Protein AF-A0A938CCU4-F1 (afdb_monomer_lite)

pLDDT: mean 76.6, std 14.02, range [46.03, 89.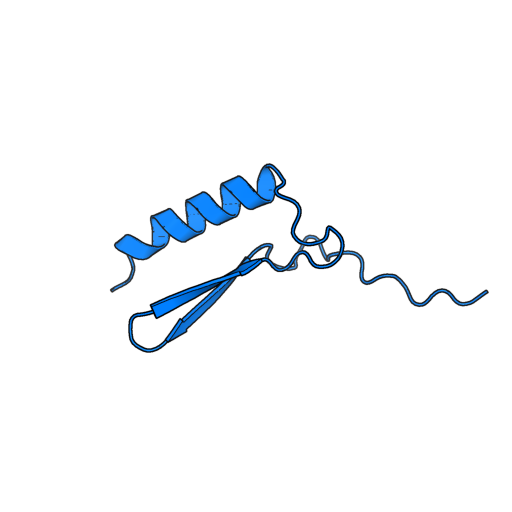94]

Structure (mmCIF, N/CA/C/O backbone):
data_AF-A0A938CCU4-F1
#
_entry.id   AF-A0A938CCU4-F1
#
loop_
_atom_site.group_PDB
_atom_site.id
_atom_site.type_symbol
_atom_site.label_atom_id
_atom_site.label_alt_id
_atom_site.labe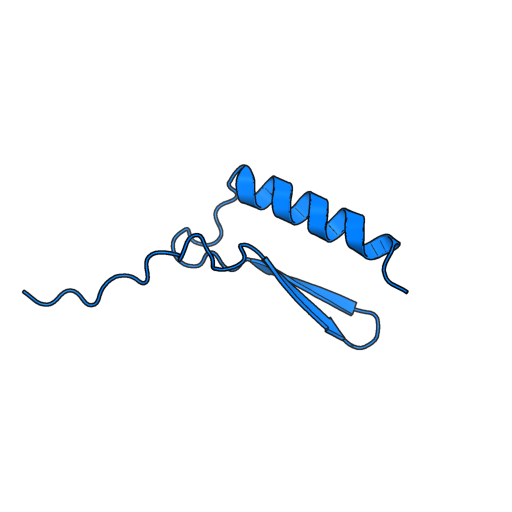l_comp_id
_atom_site.label_asym_id
_atom_site.label_entity_id
_atom_site.label_seq_id
_atom_site.pdbx_PDB_ins_code
_atom_site.Cartn_x
_atom_site.Cartn_y
_atom_site.Cartn_z
_atom_site.occupancy
_atom_site.B_iso_or_equiv
_atom_site.auth_seq_id
_atom_site.auth_comp_id
_atom_site.auth_asym_id
_atom_site.auth_atom_id
_atom_site.pdbx_PDB_model_num
ATOM 1 N N . MET A 1 1 ? 13.217 -20.220 -33.848 1.00 46.03 1 MET A N 1
ATOM 2 C CA . MET A 1 1 ? 13.806 -19.082 -33.109 1.00 46.03 1 MET A CA 1
ATOM 3 C C . MET A 1 1 ? 12.704 -18.476 -32.238 1.00 46.03 1 MET A C 1
ATOM 5 O O . MET A 1 1 ? 12.237 -17.379 -32.504 1.00 46.03 1 MET A O 1
ATOM 9 N N . ASN A 1 2 ? 12.212 -19.230 -31.248 1.00 48.66 2 ASN A N 1
ATOM 10 C CA . ASN A 1 2 ? 10.926 -18.948 -30.601 1.00 48.66 2 ASN A CA 1
ATOM 11 C C . ASN A 1 2 ? 11.210 -18.507 -29.164 1.00 48.66 2 ASN A C 1
ATOM 13 O O . ASN A 1 2 ? 11.248 -19.335 -28.258 1.00 48.66 2 ASN A O 1
ATOM 17 N N . GLN A 1 3 ? 11.493 -17.224 -28.965 1.00 53.41 3 GLN A N 1
ATOM 18 C CA . GLN A 1 3 ? 11.488 -16.664 -27.617 1.00 53.41 3 GLN A CA 1
ATOM 19 C C . GLN A 1 3 ? 10.015 -16.399 -27.271 1.00 53.41 3 GLN A C 1
ATOM 21 O O . GLN A 1 3 ? 9.395 -15.609 -27.987 1.00 53.41 3 GLN A O 1
ATOM 26 N N . PRO A 1 4 ? 9.411 -17.038 -26.247 1.00 47.09 4 PRO A N 1
ATOM 27 C CA . PRO A 1 4 ? 8.176 -16.497 -25.702 1.00 47.09 4 PRO A CA 1
ATOM 28 C C . PRO A 1 4 ? 8.525 -15.091 -25.224 1.00 47.09 4 PRO A C 1
ATOM 30 O O . PRO A 1 4 ? 9.519 -14.910 -24.515 1.00 47.09 4 PRO A O 1
ATOM 33 N N . ALA A 1 5 ? 7.77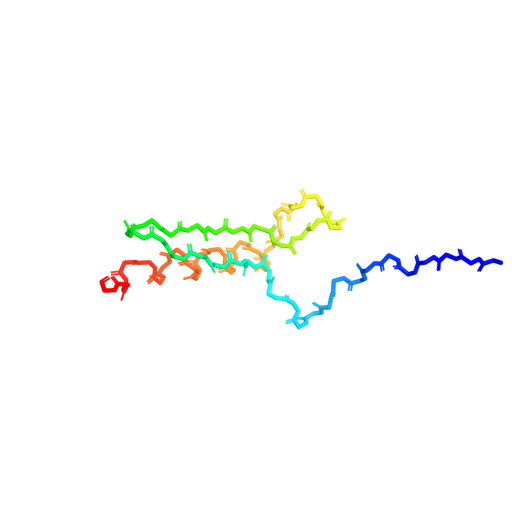9 -14.097 -25.700 1.00 52.97 5 ALA A N 1
ATOM 34 C CA . ALA A 1 5 ? 7.947 -12.721 -25.279 1.00 52.97 5 ALA A CA 1
ATOM 35 C C . ALA A 1 5 ? 8.013 -12.711 -23.747 1.00 52.97 5 ALA A C 1
ATOM 37 O O . ALA A 1 5 ? 7.050 -13.090 -23.081 1.00 52.97 5 ALA A O 1
ATOM 38 N N . ARG A 1 6 ? 9.179 -12.345 -23.191 1.00 55.09 6 ARG A N 1
ATOM 39 C CA . ARG A 1 6 ? 9.275 -11.844 -21.816 1.00 55.09 6 ARG A CA 1
ATOM 40 C C . ARG A 1 6 ? 8.099 -10.892 -21.696 1.00 55.09 6 ARG A C 1
ATOM 42 O O . ARG A 1 6 ? 8.070 -9.966 -22.501 1.00 55.09 6 ARG A O 1
ATOM 49 N N . ALA A 1 7 ? 7.129 -11.192 -20.829 1.00 52.59 7 ALA A N 1
ATOM 50 C CA . ALA A 1 7 ? 5.991 -10.319 -20.581 1.00 52.59 7 ALA A CA 1
ATOM 51 C C . ALA A 1 7 ? 6.572 -8.928 -20.336 1.00 52.59 7 ALA A C 1
ATOM 53 O O . ALA A 1 7 ? 7.180 -8.689 -19.296 1.00 52.59 7 ALA A O 1
ATOM 54 N N . ALA A 1 8 ? 6.555 -8.095 -21.372 1.00 49.91 8 ALA A N 1
ATOM 55 C CA . ALA A 1 8 ? 7.006 -6.732 -21.276 1.00 49.91 8 ALA A CA 1
ATOM 56 C C . ALA A 1 8 ? 5.962 -6.111 -20.371 1.00 49.91 8 ALA A C 1
ATOM 58 O O . ALA A 1 8 ? 4.787 -6.217 -20.718 1.00 49.91 8 ALA A O 1
ATOM 59 N N . ALA A 1 9 ? 6.351 -5.584 -19.206 1.00 52.41 9 ALA A N 1
ATOM 60 C CA . ALA A 1 9 ? 5.433 -4.864 -18.343 1.00 52.41 9 ALA A CA 1
ATOM 61 C C . ALA A 1 9 ? 4.610 -3.931 -19.217 1.00 52.41 9 ALA A C 1
ATOM 63 O O . ALA A 1 9 ? 5.135 -2.962 -19.774 1.00 52.41 9 ALA A O 1
ATOM 64 N N . ASP A 1 10 ? 3.331 -4.264 -19.376 1.00 54.25 10 ASP A N 1
ATOM 65 C CA . ASP A 1 10 ? 2.399 -3.374 -20.021 1.00 54.25 10 ASP A CA 1
ATOM 66 C C . ASP A 1 10 ? 2.514 -2.055 -19.256 1.00 54.25 10 ASP A C 1
ATOM 68 O O . ASP A 1 10 ? 2.346 -2.053 -18.034 1.00 54.25 10 ASP A O 1
ATOM 72 N N . PRO A 1 11 ? 2.802 -0.921 -19.910 1.00 53.56 11 PRO A N 1
ATOM 73 C CA . PRO A 1 11 ? 2.826 0.367 -19.221 1.00 53.56 11 PRO A CA 1
ATOM 74 C C . PRO A 1 11 ? 1.450 0.719 -18.624 1.00 53.56 11 PRO A C 1
ATOM 76 O O . PRO A 1 11 ? 1.345 1.646 -17.829 1.00 53.56 11 PRO A O 1
ATOM 79 N N . ALA A 1 12 ? 0.405 -0.028 -19.001 1.00 57.03 12 ALA A N 1
ATOM 80 C CA . ALA A 1 12 ? -0.935 0.025 -18.433 1.00 57.03 12 ALA A CA 1
ATOM 81 C C . ALA A 1 12 ? -1.130 -0.873 -17.193 1.00 57.03 12 ALA A C 1
ATOM 83 O O . ALA A 1 12 ? -2.128 -0.717 -16.491 1.00 57.03 12 ALA A O 1
ATOM 84 N N . SER A 1 13 ? -0.219 -1.812 -16.914 1.00 66.19 13 SER A N 1
ATOM 85 C CA . SER A 1 13 ? -0.289 -2.637 -15.708 1.00 66.19 13 SER A CA 1
ATOM 86 C C . SER A 1 13 ? 0.128 -1.808 -14.489 1.00 66.19 13 SER A C 1
ATOM 88 O O . SER A 1 13 ? 1.195 -1.187 -14.501 1.00 66.19 13 SER A O 1
ATOM 90 N N . PRO A 1 14 ? -0.679 -1.791 -13.416 1.00 75.31 14 PRO A N 1
ATOM 91 C CA . PRO A 1 14 ? -0.385 -0.992 -12.238 1.00 75.31 14 PRO A CA 1
ATOM 92 C C . PRO A 1 14 ? 0.919 -1.462 -11.581 1.00 75.31 14 PRO A C 1
ATOM 94 O O . PRO A 1 14 ? 1.140 -2.660 -11.383 1.00 75.31 14 PRO A O 1
ATOM 97 N N . LEU A 1 15 ? 1.786 -0.501 -11.243 1.00 80.75 15 LEU A N 1
ATOM 98 C CA . LEU A 1 15 ? 3.092 -0.740 -10.610 1.00 80.75 15 LEU A CA 1
ATOM 99 C C . LEU A 1 15 ? 2.961 -1.334 -9.199 1.00 80.75 15 LEU A C 1
ATOM 101 O O . LEU A 1 15 ? 3.846 -2.066 -8.748 1.00 80.75 15 LEU A O 1
ATOM 105 N N . LEU A 1 16 ? 1.854 -1.024 -8.524 1.00 85.38 16 LEU A N 1
ATOM 106 C CA . LEU A 1 16 ? 1.462 -1.584 -7.240 1.00 85.38 16 LEU A CA 1
ATOM 107 C C . LEU A 1 16 ? 0.053 -2.166 -7.338 1.00 85.38 16 LEU A C 1
ATOM 109 O O . LEU A 1 16 ? -0.852 -1.534 -7.876 1.00 85.38 16 LEU A O 1
ATOM 113 N N . LEU A 1 17 ? -0.140 -3.352 -6.771 1.00 88.00 17 LEU A N 1
ATOM 114 C CA . LEU A 1 17 ? -1.461 -3.924 -6.537 1.00 88.00 17 LEU A CA 1
ATOM 115 C C . LEU A 1 17 ? -1.852 -3.654 -5.089 1.00 88.00 17 LEU A C 1
ATOM 117 O O . LEU A 1 17 ? -1.080 -3.946 -4.175 1.00 88.00 17 LEU A O 1
ATOM 121 N N . ARG A 1 18 ? -3.054 -3.122 -4.884 1.00 87.94 18 ARG A N 1
ATOM 122 C CA . ARG A 1 18 ? -3.625 -2.888 -3.559 1.00 87.94 18 ARG A CA 1
ATOM 123 C C . ARG A 1 18 ? -4.678 -3.950 -3.265 1.00 87.94 18 ARG A C 1
ATOM 125 O O . ARG A 1 18 ? -5.515 -4.239 -4.115 1.00 87.94 18 ARG A O 1
ATOM 132 N N . ALA A 1 19 ? -4.630 -4.513 -2.066 1.00 88.88 19 ALA A N 1
ATOM 133 C CA . ALA A 1 19 ? -5.659 -5.396 -1.542 1.00 88.88 19 ALA A CA 1
ATOM 134 C C . ALA A 1 19 ? -5.962 -5.017 -0.093 1.00 88.88 19 ALA A C 1
ATOM 136 O O . ALA A 1 19 ? -5.099 -5.126 0.773 1.00 88.88 19 ALA A O 1
ATOM 137 N N . ASP A 1 20 ? -7.182 -4.579 0.171 1.00 88.31 20 ASP A N 1
ATOM 138 C CA . ASP A 1 20 ? -7.707 -4.356 1.510 1.00 88.31 20 ASP A CA 1
ATOM 139 C C . ASP A 1 20 ? -8.401 -5.626 2.031 1.00 88.31 20 ASP A C 1
ATOM 141 O O . ASP A 1 20 ? -9.127 -6.331 1.321 1.00 88.31 20 ASP A O 1
ATOM 145 N N . ARG A 1 21 ? -8.116 -5.981 3.285 1.00 88.25 21 ARG A N 1
ATOM 146 C CA . ARG A 1 21 ? -8.744 -7.104 3.987 1.00 88.25 21 ARG A CA 1
ATOM 147 C C . 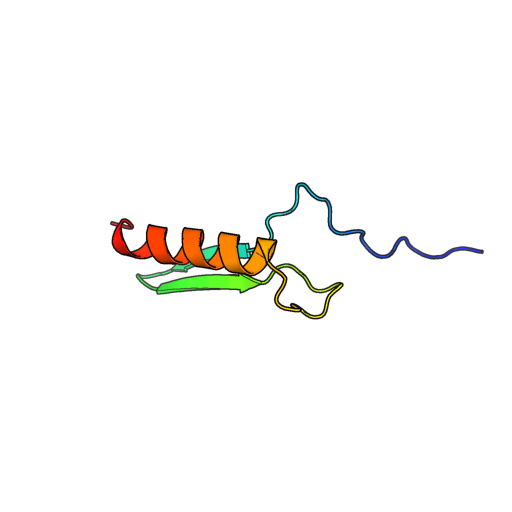ARG A 1 21 ? -8.811 -6.804 5.475 1.00 88.25 21 ARG A C 1
ATOM 149 O O . ARG A 1 21 ? -7.782 -6.740 6.138 1.00 88.25 21 ARG A O 1
ATOM 156 N N . ASN A 1 22 ? -10.024 -6.714 6.018 1.00 84.62 22 ASN A N 1
ATOM 157 C CA . ASN A 1 22 ? -10.261 -6.714 7.465 1.00 84.62 22 ASN A CA 1
ATOM 158 C C . ASN A 1 22 ? -9.512 -5.594 8.233 1.00 84.62 22 ASN A C 1
ATOM 160 O O . ASN A 1 22 ? -9.062 -5.817 9.356 1.00 84.62 22 ASN A O 1
ATOM 164 N N . GLY A 1 23 ? -9.355 -4.417 7.614 1.00 85.25 23 GLY A N 1
ATOM 165 C CA . GLY A 1 23 ? -8.588 -3.284 8.159 1.00 85.25 23 GLY A CA 1
ATOM 166 C C . GLY A 1 23 ? -7.082 -3.323 7.865 1.00 85.25 23 GLY A C 1
ATOM 167 O O . GLY A 1 23 ? -6.339 -2.480 8.354 1.00 85.25 23 GLY A O 1
ATOM 168 N N . VAL A 1 24 ? -6.611 -4.294 7.077 1.00 88.44 24 VAL A N 1
ATOM 169 C CA . VAL A 1 24 ? -5.214 -4.400 6.640 1.00 88.44 24 VAL A CA 1
ATOM 170 C C . VAL A 1 24 ? -5.123 -4.093 5.151 1.00 88.44 24 VAL A C 1
ATOM 172 O O . VAL A 1 24 ? -5.723 -4.787 4.330 1.00 88.44 24 VAL A O 1
ATOM 175 N N . VAL A 1 25 ? -4.331 -3.081 4.793 1.00 89.69 25 VAL A N 1
ATOM 176 C CA . VAL A 1 25 ? -4.015 -2.750 3.398 1.00 89.69 25 VAL A CA 1
ATOM 177 C C . VAL A 1 25 ? -2.707 -3.430 3.003 1.00 89.69 25 VAL A C 1
ATOM 179 O O . VAL A 1 25 ? -1.648 -3.160 3.563 1.00 89.69 25 VAL A O 1
ATOM 182 N N . THR A 1 26 ? -2.778 -4.316 2.016 1.00 89.94 26 THR A N 1
ATOM 183 C CA . THR A 1 26 ? -1.632 -5.012 1.425 1.00 89.94 26 THR A CA 1
ATOM 184 C C . THR A 1 26 ? -1.253 -4.339 0.111 1.00 89.94 26 THR A C 1
ATOM 186 O O . THR A 1 26 ? -2.075 -4.254 -0.802 1.00 89.94 26 THR A O 1
ATOM 189 N N . LEU A 1 27 ? -0.002 -3.891 -0.003 1.00 89.44 27 LEU A N 1
ATOM 190 C CA . LEU A 1 27 ? 0.565 -3.318 -1.226 1.00 89.44 27 LEU A CA 1
ATOM 191 C C . LEU A 1 27 ? 1.592 -4.290 -1.815 1.00 89.44 27 LEU A C 1
ATOM 193 O O . LEU A 1 27 ? 2.603 -4.596 -1.186 1.00 89.44 27 LEU A O 1
ATOM 197 N N . THR A 1 28 ? 1.333 -4.784 -3.025 1.00 88.75 28 THR A N 1
ATOM 198 C CA . THR A 1 28 ? 2.205 -5.728 -3.735 1.00 88.75 28 THR A CA 1
ATOM 199 C C . THR A 1 28 ? 2.912 -5.029 -4.883 1.00 88.75 28 THR A C 1
ATOM 201 O O . THR A 1 28 ? 2.275 -4.483 -5.779 1.00 88.75 28 THR A O 1
ATOM 204 N N . LEU A 1 29 ? 4.240 -5.089 -4.882 1.00 87.50 29 LEU A N 1
ATOM 205 C CA . LEU A 1 29 ? 5.080 -4.589 -5.966 1.00 87.50 29 LEU A CA 1
ATOM 206 C C . LEU A 1 29 ? 4.912 -5.502 -7.187 1.00 87.50 29 LEU A C 1
ATOM 208 O O . LEU A 1 29 ? 5.293 -6.671 -7.153 1.00 87.50 29 LEU A O 1
ATOM 212 N N . ASN A 1 30 ? 4.332 -4.975 -8.262 1.00 83.25 30 ASN A N 1
ATOM 213 C CA . ASN A 1 30 ? 3.990 -5.745 -9.456 1.00 83.25 30 ASN A CA 1
ATOM 214 C C . ASN A 1 30 ? 5.032 -5.540 -10.568 1.00 83.25 30 ASN A C 1
ATOM 216 O O . ASN A 1 30 ? 4.701 -5.288 -11.723 1.00 83.25 30 ASN A O 1
ATOM 220 N N . ARG A 1 31 ? 6.325 -5.610 -10.210 1.00 79.69 31 ARG A N 1
ATOM 221 C CA . ARG A 1 31 ? 7.453 -5.457 -11.150 1.00 79.69 31 ARG A CA 1
ATOM 222 C C . ARG A 1 31 ? 8.420 -6.649 -11.105 1.00 79.69 31 ARG A C 1
ATOM 224 O O . ARG A 1 31 ? 9.612 -6.474 -10.815 1.00 79.69 31 ARG A O 1
ATOM 231 N N . PRO A 1 32 ? 7.961 -7.868 -11.436 1.00 79.19 32 PRO A N 1
ATOM 232 C CA . PRO A 1 32 ? 8.800 -9.067 -11.382 1.00 79.19 32 PRO A CA 1
ATOM 233 C C . PRO A 1 32 ? 9.989 -9.007 -12.353 1.00 79.19 32 PRO A C 1
ATOM 235 O O . PRO A 1 32 ? 11.074 -9.491 -12.034 1.00 79.19 32 PRO A O 1
ATOM 238 N N . GLU A 1 33 ? 9.828 -8.349 -13.503 1.00 75.69 33 GLU A N 1
ATOM 239 C CA . GLU A 1 33 ? 10.870 -8.197 -14.529 1.00 75.69 33 GLU A CA 1
ATOM 240 C C . GLU A 1 33 ? 12.128 -7.465 -14.039 1.00 75.69 33 GLU A C 1
ATOM 242 O O . GLU A 1 33 ? 13.237 -7.772 -14.473 1.00 75.69 33 GLU A O 1
ATOM 247 N N . ALA A 1 34 ? 11.961 -6.541 -13.092 1.00 78.00 34 ALA A N 1
ATOM 248 C CA . ALA A 1 34 ? 13.037 -5.761 -12.496 1.00 78.00 34 ALA A CA 1
ATOM 249 C C . ALA A 1 34 ? 13.414 -6.286 -11.103 1.00 78.00 34 ALA A C 1
ATOM 251 O O . ALA A 1 34 ? 14.099 -5.588 -10.363 1.00 78.00 34 ALA A O 1
ATOM 252 N N . ARG A 1 35 ? 12.935 -7.479 -10.710 1.00 74.06 35 ARG A N 1
ATOM 253 C CA . ARG A 1 35 ? 13.051 -8.015 -9.340 1.00 74.06 35 ARG A CA 1
ATOM 254 C C . ARG A 1 35 ? 12.560 -7.024 -8.276 1.00 74.06 35 ARG A C 1
ATOM 256 O O . ARG A 1 35 ? 13.163 -6.911 -7.215 1.00 74.06 35 ARG A O 1
ATOM 263 N N . ASN A 1 36 ? 11.491 -6.285 -8.583 1.00 76.44 36 ASN A N 1
ATOM 264 C CA . ASN A 1 36 ? 10.969 -5.203 -7.745 1.00 76.44 36 ASN A CA 1
ATOM 265 C C . ASN A 1 36 ? 12.001 -4.111 -7.419 1.00 76.44 36 ASN A C 1
ATOM 267 O O . ASN A 1 36 ? 11.944 -3.496 -6.358 1.00 76.44 36 ASN A O 1
ATOM 271 N N . SER A 1 37 ? 12.946 -3.860 -8.332 1.00 79.00 37 SER A N 1
ATOM 272 C CA . SER A 1 37 ? 13.911 -2.776 -8.174 1.00 79.00 37 SER A CA 1
ATOM 273 C C . SER A 1 37 ? 13.195 -1.439 -7.973 1.00 79.00 37 SER A C 1
ATOM 275 O O . SER A 1 37 ? 12.297 -1.077 -8.746 1.00 79.00 37 SER A O 1
ATOM 277 N N . LEU A 1 38 ? 13.603 -0.704 -6.935 1.00 77.81 38 LEU A N 1
ATOM 278 C CA . LEU A 1 38 ? 13.065 0.613 -6.627 1.00 77.81 38 LEU A CA 1
ATOM 279 C C . LEU A 1 38 ? 13.454 1.599 -7.735 1.00 77.81 38 LEU A C 1
ATOM 281 O O . LEU A 1 38 ? 14.597 2.030 -7.846 1.00 77.81 38 LEU A O 1
ATOM 285 N N . SER A 1 39 ? 12.470 1.956 -8.554 1.00 77.50 39 SER A N 1
ATOM 286 C CA . SER A 1 39 ? 12.565 3.013 -9.564 1.00 77.50 39 SER A CA 1
ATOM 287 C C . SER A 1 39 ? 11.820 4.254 -9.076 1.00 77.50 39 SER A C 1
ATOM 289 O O . SER A 1 39 ? 10.876 4.122 -8.303 1.00 77.50 39 SER A O 1
ATOM 291 N N . ILE A 1 40 ? 12.164 5.442 -9.578 1.00 83.56 40 ILE A N 1
ATOM 292 C CA . ILE A 1 40 ? 11.504 6.702 -9.178 1.00 83.56 40 ILE A CA 1
ATOM 293 C C . ILE A 1 40 ? 9.978 6.640 -9.358 1.00 83.56 40 ILE A C 1
ATOM 295 O O . ILE A 1 40 ? 9.239 7.005 -8.451 1.00 83.56 40 ILE A O 1
ATOM 299 N N . GLY A 1 41 ? 9.487 6.096 -10.478 1.00 81.50 41 GLY A N 1
ATOM 300 C CA . GLY A 1 41 ? 8.040 5.948 -10.696 1.00 81.50 41 GLY A CA 1
ATOM 301 C C . GLY A 1 41 ? 7.356 4.997 -9.705 1.00 81.50 41 GLY A C 1
ATOM 302 O O . GLY A 1 41 ? 6.193 5.185 -9.375 1.00 81.50 41 GLY A O 1
ATOM 303 N N . LEU A 1 42 ? 8.082 3.998 -9.194 1.00 82.06 42 LEU A N 1
ATOM 304 C CA . LEU A 1 42 ? 7.566 3.079 -8.181 1.00 82.06 42 LEU A CA 1
ATOM 305 C C . LEU A 1 42 ? 7.605 3.706 -6.780 1.00 82.06 42 LEU A C 1
ATOM 307 O O . LEU A 1 42 ? 6.674 3.499 -6.014 1.00 82.06 42 LEU A O 1
ATOM 311 N N . MET A 1 43 ? 8.641 4.491 -6.464 1.00 86.56 43 MET A N 1
ATOM 312 C CA . MET A 1 43 ? 8.684 5.284 -5.229 1.00 86.56 43 MET A CA 1
ATOM 313 C C . MET A 1 43 ? 7.498 6.246 -5.173 1.00 86.56 43 MET A C 1
ATOM 315 O O . MET A 1 43 ? 6.730 6.188 -4.225 1.00 86.56 43 MET A O 1
ATOM 319 N N . SER A 1 44 ? 7.275 7.018 -6.240 1.00 88.19 44 SER A N 1
ATOM 320 C CA . SER A 1 44 ? 6.159 7.965 -6.308 1.00 88.19 44 SER A CA 1
ATOM 321 C C . SER A 1 44 ? 4.794 7.275 -6.195 1.00 88.19 44 SER A C 1
ATOM 323 O O . SER A 1 44 ? 3.928 7.746 -5.464 1.00 88.19 44 SER A O 1
ATOM 325 N N . ALA A 1 45 ? 4.610 6.125 -6.852 1.00 85.94 45 ALA A N 1
ATOM 326 C CA . ALA A 1 45 ? 3.376 5.348 -6.731 1.00 85.94 45 ALA A CA 1
ATOM 327 C C . ALA A 1 45 ? 3.189 4.734 -5.328 1.00 85.94 45 ALA A C 1
ATOM 329 O O . ALA A 1 45 ? 2.060 4.589 -4.866 1.00 85.94 45 ALA A O 1
ATOM 330 N N . LEU A 1 46 ? 4.277 4.372 -4.640 1.00 88.44 46 LEU A N 1
ATOM 331 C CA . LEU A 1 46 ? 4.226 3.900 -3.256 1.00 88.44 46 LEU A CA 1
ATOM 332 C C . LEU A 1 46 ? 3.871 5.044 -2.297 1.00 88.44 46 LEU A C 1
ATOM 334 O O . LEU A 1 46 ? 3.065 4.839 -1.397 1.00 88.44 46 LEU A O 1
ATOM 338 N N . GLU A 1 47 ? 4.440 6.234 -2.494 1.00 89.75 47 GLU A N 1
ATOM 339 C CA . GLU A 1 47 ? 4.123 7.433 -1.712 1.00 89.75 47 GLU A CA 1
ATOM 340 C C . GLU A 1 47 ? 2.643 7.812 -1.840 1.00 89.75 47 GLU A C 1
ATOM 342 O O . GLU A 1 47 ? 1.981 8.010 -0.824 1.00 89.75 47 GLU A O 1
ATOM 347 N N . ASP A 1 48 ? 2.106 7.831 -3.064 1.00 88.50 48 ASP A N 1
ATOM 348 C CA . ASP A 1 48 ? 0.682 8.069 -3.331 1.00 88.50 48 ASP A CA 1
ATOM 349 C C . ASP A 1 48 ? -0.208 7.018 -2.650 1.00 88.50 48 ASP A C 1
ATOM 351 O O . ASP A 1 48 ? -1.132 7.354 -1.905 1.00 88.50 48 ASP A O 1
ATOM 355 N N . ALA A 1 49 ? 0.136 5.735 -2.809 1.00 87.56 49 ALA A N 1
ATOM 356 C CA . ALA A 1 49 ? -0.604 4.645 -2.187 1.00 87.56 49 ALA A CA 1
ATOM 357 C C . ALA A 1 49 ? -0.607 4.746 -0.654 1.00 87.56 49 ALA A C 1
ATOM 359 O O . ALA A 1 49 ? -1.645 4.522 -0.040 1.00 87.56 49 ALA A O 1
ATOM 360 N N . LEU A 1 50 ? 0.525 5.096 -0.033 1.00 88.38 50 LEU A N 1
ATOM 361 C CA . LEU A 1 50 ? 0.636 5.283 1.417 1.00 88.38 50 LEU A CA 1
ATOM 362 C C . LEU A 1 50 ? -0.124 6.524 1.900 1.00 88.38 50 LEU A C 1
ATOM 364 O O . LEU A 1 50 ? -0.762 6.465 2.949 1.00 88.38 50 LEU A O 1
ATOM 368 N N . ALA A 1 51 ? -0.088 7.623 1.144 1.00 89.44 51 ALA A N 1
ATOM 369 C CA . ALA A 1 51 ? -0.828 8.845 1.453 1.00 89.44 51 ALA A CA 1
ATOM 370 C C . ALA A 1 51 ? -2.351 8.653 1.359 1.00 89.44 51 ALA A C 1
ATOM 372 O O . ALA A 1 51 ? -3.097 9.337 2.059 1.00 89.44 51 ALA A O 1
ATOM 373 N N . ALA A 1 52 ? -2.814 7.699 0.547 1.00 86.31 52 ALA A N 1
ATOM 374 C CA . ALA A 1 52 ? -4.226 7.348 0.430 1.00 86.31 52 ALA A CA 1
ATOM 375 C C . ALA A 1 52 ? -4.752 6.481 1.593 1.00 86.31 52 ALA A C 1
ATOM 377 O O . ALA A 1 52 ? -5.941 6.538 1.889 1.00 86.31 52 ALA A O 1
ATOM 378 N N . ILE A 1 53 ? -3.897 5.705 2.276 1.00 85.75 53 ILE A N 1
ATOM 379 C CA . ILE A 1 53 ? -4.294 4.847 3.415 1.00 85.75 53 ILE A CA 1
ATOM 380 C C . ILE A 1 53 ? -4.967 5.620 4.564 1.00 85.75 5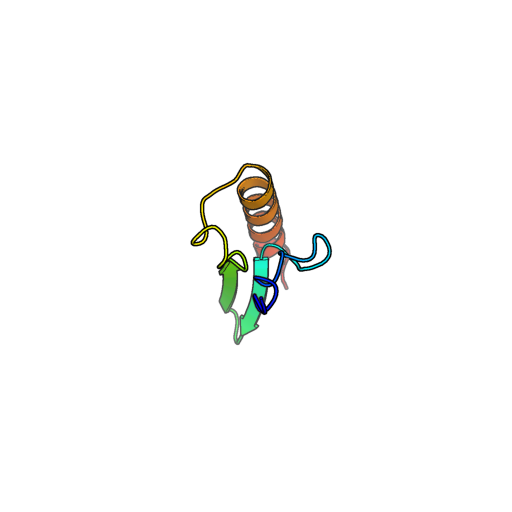3 ILE A C 1
ATOM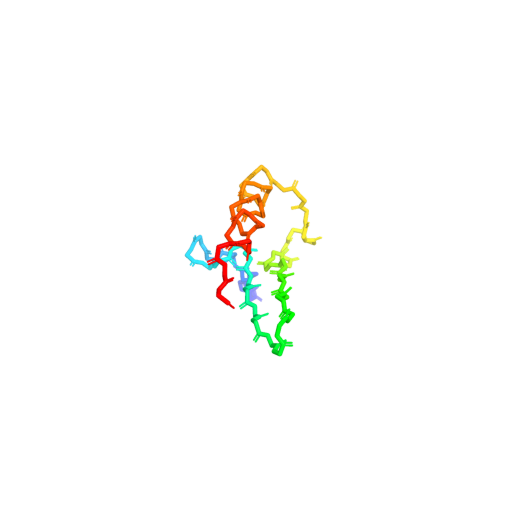 382 O O . ILE A 1 53 ? -5.999 5.160 5.035 1.00 85.75 53 ILE A O 1
ATOM 386 N N . PRO A 1 54 ? -4.451 6.762 5.059 1.00 83.62 54 PRO A N 1
ATOM 387 C CA . PRO A 1 54 ? -5.106 7.488 6.151 1.00 83.62 54 PRO A CA 1
ATOM 388 C C . PRO A 1 54 ? -6.456 8.109 5.764 1.00 83.62 54 PRO A C 1
ATOM 390 O O . PRO A 1 54 ? -7.204 8.510 6.650 1.00 83.62 54 PRO A O 1
ATOM 393 N N . ALA A 1 55 ? -6.756 8.218 4.466 1.00 79.25 55 ALA A N 1
ATOM 394 C CA . ALA A 1 55 ? -8.059 8.648 3.963 1.00 79.25 55 ALA A CA 1
ATOM 395 C C . ALA A 1 55 ? -9.027 7.469 3.728 1.00 79.25 55 ALA A C 1
ATOM 397 O O . ALA A 1 55 ? -10.165 7.695 3.315 1.00 79.25 55 ALA A O 1
ATOM 398 N N . ASP A 1 56 ? -8.579 6.232 3.963 1.00 72.25 56 ASP A N 1
ATOM 399 C CA . ASP A 1 56 ? -9.391 5.022 3.860 1.00 72.25 56 ASP A CA 1
ATOM 400 C C . ASP A 1 56 ? -10.336 4.927 5.081 1.00 72.25 56 ASP A C 1
ATOM 402 O O . ASP A 1 56 ? -9.876 5.146 6.206 1.00 72.25 56 ASP A O 1
ATOM 406 N N . PRO A 1 57 ? -11.645 4.680 4.874 1.00 62.59 57 PRO A N 1
ATOM 407 C CA . PRO A 1 57 ? -12.668 4.714 5.925 1.00 62.59 57 PRO A CA 1
ATOM 408 C C . PRO A 1 57 ? -12.593 3.566 6.943 1.00 62.59 57 PRO A C 1
ATOM 410 O O . PRO A 1 57 ? -12.140 2.455 6.585 1.00 62.59 57 PRO A O 1
#

Sequence (57 aa):
MNQPARAAADPASPLLLRADRNGVVTLTLNRPEARNSLSIGLMSALEDALAAIPADP

Radius of gyration: 14.24 Å; chains: 1; bounding box: 27×28×41 Å

Secondary structure (DSSP, 8-state):
----------TTS-SEEEEEETTEEEEEE--GGGTT---HHHHHHHHHHHHHGGG--

Foldseek 3Di:
DDDPPPPDPDPPDDQWDWDDDPLDIDIDGPCVVVVSPDDPVSVVSVVVVVVCSVVDD